Protein AF-A0A962VJ37-F1 (afdb_monomer)

Mean predicted aligned error: 10.61 Å

pLDDT: mean 82.3, std 17.33, range [45.94, 98.56]

Secondary structure (DSSP, 8-state):
---HHHHHHHHHHHT--TTTGGGGGGTEEEEEEEE-SS-EEESHHHHHHHHHHHHHHSSS-EEEEEEEEEETTEEEEEEEEEES-GGG-EEEEEEEEEEE-TTS-EEEEEEEE-TTTTTGGGSTTHHHHHHHHHHHH-PPPPP--PPP--------

Sequence (156 aa):
MNNQQLKRYIRFFENLDRDSLPLTDSIFAVDARFRDPFNDVCGRAAIKQVFAHMFQTCEAPRFEVVECVGEHPLYYLHWRFTLGAPDARNTIDGVSRVRFDANDLVSEHSDYWDPAQQVYERIPLLGPLLRAVRKRLRAPQPTATTPPQTQSTTQR

Nearest PDB structures (foldseek):
  6uad-assembly1_A  TM=8.450E-01  e=5.409E-07  Comamonas testosteroni
  6w3g-assembly1_A  TM=7.230E-01  e=2.956E-06  synthetic construct
  6w3g-assembly2_B  TM=7.424E-01  e=5.968E-06  synthetic construct
  6w3f-assembly2_B  TM=6.885E-01  e=2.339E-06  synthetic construct
  6w3d-assembly1_A  TM=5.140E-01  e=2.788E-06  synthetic construct

Structure (mmCIF, N/CA/C/O backbone):
data_AF-A0A962VJ37-F1
#
_entry.id   AF-A0A962VJ37-F1
#
loop_
_atom_site.group_PDB
_atom_site.id
_atom_site.type_symbol
_atom_site.label_atom_id
_atom_site.label_alt_id
_atom_site.label_comp_id
_atom_site.label_asym_id
_atom_site.label_entity_id
_atom_site.label_seq_id
_atom_site.pdbx_PDB_ins_code
_atom_site.Cartn_x
_atom_site.Cartn_y
_atom_site.Cartn_z
_atom_site.occupancy
_atom_site.B_iso_or_equiv
_atom_site.auth_seq_id
_atom_site.auth_comp_id
_atom_site.auth_asym_id
_atom_site.auth_atom_id
_atom_site.pdbx_PDB_model_num
ATOM 1 N N . MET A 1 1 ? 11.065 15.003 -15.359 1.00 45.94 1 MET A N 1
ATOM 2 C CA . MET A 1 1 ? 10.470 13.703 -15.739 1.00 45.94 1 MET A CA 1
ATOM 3 C C . MET A 1 1 ? 9.002 13.687 -15.349 1.00 45.94 1 MET A C 1
ATOM 5 O O . MET A 1 1 ? 8.679 14.072 -14.232 1.00 45.94 1 MET A O 1
ATOM 9 N N . ASN A 1 2 ? 8.114 13.309 -16.270 1.00 59.50 2 ASN A N 1
ATOM 10 C CA . ASN A 1 2 ? 6.682 13.189 -15.994 1.00 59.50 2 ASN A CA 1
ATOM 11 C C . ASN A 1 2 ? 6.421 11.900 -15.205 1.00 59.50 2 ASN A C 1
ATOM 13 O O . ASN A 1 2 ? 6.492 10.816 -15.766 1.00 59.50 2 ASN A O 1
ATOM 17 N N . ASN A 1 3 ? 6.077 12.018 -13.923 1.00 86.00 3 ASN A N 1
ATOM 18 C CA . ASN A 1 3 ? 5.705 10.885 -13.065 1.00 86.00 3 ASN A CA 1
ATOM 19 C C . ASN A 1 3 ? 4.242 10.448 -13.316 1.00 86.00 3 ASN A C 1
ATOM 21 O O . ASN A 1 3 ? 3.421 10.427 -12.397 1.00 86.00 3 ASN A O 1
ATOM 25 N N . GLN A 1 4 ? 3.862 10.199 -14.573 1.00 92.44 4 GLN A N 1
ATOM 26 C CA . GLN A 1 4 ? 2.469 9.926 -14.955 1.00 92.44 4 GLN A CA 1
ATOM 27 C C . GLN A 1 4 ? 1.950 8.604 -14.370 1.00 92.44 4 GLN A C 1
ATOM 29 O O . GLN A 1 4 ? 0.820 8.551 -13.884 1.00 92.44 4 GLN A O 1
ATOM 34 N N . GLN A 1 5 ? 2.783 7.567 -14.362 1.00 94.44 5 GLN A N 1
ATOM 35 C CA . GLN A 1 5 ? 2.517 6.264 -13.754 1.00 94.44 5 GLN A CA 1
ATOM 36 C C . GLN A 1 5 ? 2.269 6.366 -12.247 1.00 94.44 5 GLN A C 1
ATOM 38 O O . GLN A 1 5 ? 1.299 5.810 -11.739 1.00 94.44 5 GLN A O 1
ATOM 43 N N . LEU A 1 6 ? 3.068 7.179 -11.548 1.00 96.31 6 LEU A N 1
ATOM 44 C CA . LEU A 1 6 ? 2.885 7.447 -10.125 1.00 96.31 6 LEU A CA 1
ATOM 45 C C . LEU A 1 6 ? 1.570 8.191 -9.868 1.00 96.31 6 LEU A C 1
ATOM 47 O O . LEU A 1 6 ? 0.817 7.813 -8.979 1.00 96.31 6 LEU A O 1
ATOM 51 N N . LYS A 1 7 ? 1.250 9.220 -10.665 1.00 95.88 7 LYS A N 1
ATOM 52 C CA . LYS A 1 7 ? -0.028 9.945 -10.545 1.00 95.88 7 LYS A CA 1
ATOM 53 C C . LYS A 1 7 ? -1.229 9.026 -10.779 1.00 95.88 7 LYS A C 1
ATOM 55 O O . LYS A 1 7 ? -2.233 9.154 -10.085 1.00 95.88 7 LYS A O 1
ATOM 60 N N . ARG A 1 8 ? -1.129 8.102 -11.742 1.00 95.81 8 ARG A N 1
ATOM 61 C CA . ARG A 1 8 ? -2.152 7.079 -12.005 1.00 95.81 8 ARG A CA 1
ATOM 62 C C . ARG A 1 8 ? -2.316 6.144 -10.804 1.00 95.81 8 ARG A C 1
ATOM 64 O O . ARG A 1 8 ? -3.444 5.898 -10.397 1.00 95.81 8 ARG A O 1
ATOM 71 N N . TYR A 1 9 ? -1.209 5.684 -10.228 1.00 97.12 9 TYR A N 1
ATOM 72 C CA . TYR A 1 9 ? -1.194 4.858 -9.021 1.00 97.12 9 TYR A CA 1
ATOM 73 C C . TYR A 1 9 ? -1.823 5.574 -7.812 1.00 97.12 9 TYR A C 1
ATOM 75 O O . TYR A 1 9 ? -2.729 5.029 -7.189 1.00 97.12 9 TYR A O 1
ATOM 83 N N . ILE A 1 10 ? -1.412 6.815 -7.524 1.00 96.94 10 ILE A N 1
ATOM 84 C CA . ILE A 1 10 ? -1.961 7.616 -6.415 1.00 96.94 10 ILE A CA 1
ATOM 85 C C . ILE A 1 10 ? -3.467 7.805 -6.601 1.00 96.94 10 ILE A C 1
ATOM 87 O O . ILE A 1 10 ? -4.245 7.484 -5.708 1.00 96.94 10 ILE A O 1
ATOM 91 N N . ARG A 1 11 ? -3.891 8.236 -7.798 1.00 96.62 11 ARG A N 1
ATOM 92 C CA . ARG A 1 11 ? -5.312 8.417 -8.111 1.00 96.62 11 ARG A CA 1
ATOM 93 C C . ARG A 1 11 ? -6.098 7.117 -7.945 1.00 96.62 11 ARG A C 1
ATOM 95 O O . ARG A 1 11 ? -7.230 7.174 -7.480 1.00 96.62 11 ARG A O 1
ATOM 102 N N . PHE A 1 12 ? -5.534 5.976 -8.337 1.00 96.31 12 PHE A N 1
ATOM 103 C CA . PHE A 1 12 ? -6.183 4.685 -8.139 1.00 96.31 12 PHE A CA 1
ATOM 104 C C . PHE A 1 12 ? -6.441 4.417 -6.654 1.00 96.31 12 PHE A C 1
ATOM 106 O O . PHE A 1 12 ? -7.576 4.122 -6.312 1.00 96.31 12 PHE A O 1
ATOM 113 N N . PHE A 1 13 ? -5.449 4.589 -5.775 1.00 95.31 13 PHE A N 1
ATOM 114 C CA . PHE A 1 13 ? -5.636 4.360 -4.336 1.00 95.31 13 PHE A CA 1
ATOM 115 C C . PHE A 1 13 ? -6.600 5.361 -3.687 1.00 95.31 13 PHE A C 1
ATOM 117 O O . PHE A 1 13 ? -7.459 4.961 -2.906 1.00 95.31 13 PHE A O 1
ATOM 124 N N . GLU A 1 14 ? -6.520 6.646 -4.038 1.00 95.81 14 GLU A N 1
ATOM 125 C CA . GLU A 1 14 ? -7.409 7.680 -3.482 1.00 95.81 14 GLU A CA 1
ATOM 126 C C . GLU A 1 14 ? -8.875 7.533 -3.914 1.00 95.81 14 GLU A C 1
ATOM 128 O O . GLU A 1 14 ? -9.770 8.051 -3.244 1.00 95.81 14 GLU A O 1
ATOM 133 N N . ASN A 1 15 ? -9.123 6.833 -5.026 1.00 95.12 15 ASN A N 1
ATOM 134 C CA . ASN A 1 15 ? -10.458 6.542 -5.559 1.00 95.12 15 ASN A CA 1
ATOM 135 C C . ASN A 1 15 ? -10.751 5.032 -5.558 1.00 95.12 15 ASN A C 1
ATOM 137 O O . ASN A 1 15 ? -11.582 4.556 -6.333 1.00 95.12 15 ASN A O 1
ATOM 141 N N . LEU A 1 16 ? -10.032 4.265 -4.733 1.00 92.81 16 LEU A N 1
ATOM 142 C CA . LEU A 1 16 ? -10.230 2.828 -4.640 1.00 92.81 16 LEU A CA 1
ATOM 143 C C . LEU A 1 16 ? -11.558 2.560 -3.934 1.00 92.81 16 LEU A C 1
ATOM 145 O O . LEU A 1 16 ? -11.772 2.975 -2.796 1.00 92.81 16 LEU A O 1
ATOM 149 N N . ASP A 1 17 ? -12.428 1.828 -4.610 1.00 91.50 17 ASP A N 1
ATOM 150 C CA . ASP A 1 17 ? -13.722 1.375 -4.130 1.00 91.50 17 ASP A CA 1
ATOM 151 C C . ASP A 1 17 ? -14.000 -0.033 -4.689 1.00 91.50 17 ASP A C 1
ATOM 153 O O . ASP A 1 17 ? -13.158 -0.645 -5.357 1.00 91.50 17 ASP A O 1
ATOM 157 N N . ARG A 1 18 ? -15.175 -0.586 -4.378 1.00 89.69 18 ARG A N 1
ATOM 158 C CA . ARG A 1 18 ? -15.557 -1.930 -4.827 1.00 8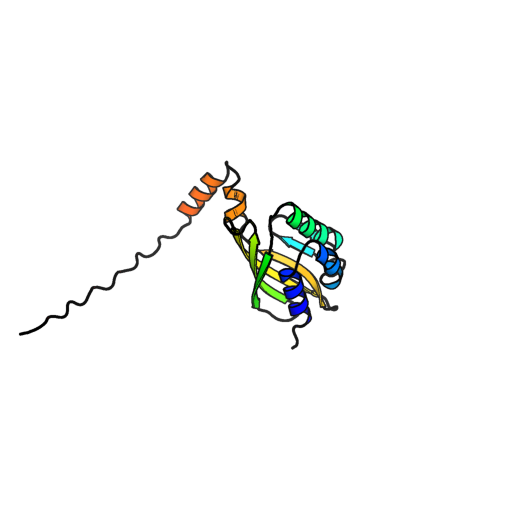9.69 18 ARG A CA 1
ATOM 159 C C . ARG A 1 18 ? -15.685 -2.024 -6.352 1.00 89.69 18 ARG A C 1
ATOM 161 O O . ARG A 1 18 ? -15.359 -3.070 -6.914 1.00 89.69 18 ARG A O 1
ATOM 168 N N . ASP A 1 19 ? -16.132 -0.958 -7.003 1.00 92.12 19 ASP A N 1
ATOM 169 C CA . ASP A 1 19 ? -16.419 -0.924 -8.437 1.00 92.12 19 ASP A CA 1
ATOM 170 C C . ASP A 1 19 ? -15.152 -0.654 -9.260 1.00 92.12 19 ASP A C 1
ATOM 172 O O . ASP A 1 19 ? -15.061 -1.059 -10.420 1.00 92.12 19 ASP A O 1
ATOM 176 N N . SER A 1 20 ? -14.134 -0.041 -8.649 1.00 91.19 20 SER A N 1
ATOM 177 C CA . SER A 1 20 ? -12.836 0.236 -9.262 1.00 91.19 20 SER A CA 1
ATOM 178 C C . SER A 1 20 ? -11.812 -0.898 -9.111 1.00 91.19 20 SER A C 1
ATOM 180 O O . SER A 1 20 ? -10.764 -0.850 -9.756 1.00 91.19 20 SER A O 1
ATOM 182 N N . LEU A 1 21 ? -12.122 -1.981 -8.382 1.00 91.00 21 LEU A N 1
ATOM 183 C CA . LEU A 1 21 ? -11.272 -3.186 -8.276 1.00 91.00 21 LEU A CA 1
ATOM 184 C C . LEU A 1 21 ? -10.804 -3.779 -9.624 1.00 91.00 21 LEU A C 1
ATOM 186 O O . LEU A 1 21 ? -9.664 -4.243 -9.709 1.00 91.00 21 LEU A O 1
ATOM 190 N N . PRO A 1 22 ? -11.602 -3.788 -10.710 1.00 94.00 22 PRO A N 1
ATOM 191 C CA . PRO A 1 22 ? -11.112 -4.239 -12.010 1.00 94.00 22 PRO A CA 1
ATOM 192 C C . PRO A 1 22 ? -9.931 -3.407 -12.534 1.00 94.00 22 PRO A C 1
ATOM 194 O O . PRO A 1 22 ? -9.075 -3.946 -13.236 1.00 94.00 22 PRO A O 1
ATOM 197 N N . LEU A 1 23 ? -9.822 -2.126 -12.149 1.00 94.31 23 LEU A N 1
ATOM 198 C CA . LEU A 1 23 ? -8.733 -1.243 -12.576 1.00 94.31 23 LEU A CA 1
ATOM 199 C C . LEU A 1 23 ? -7.366 -1.671 -12.033 1.00 94.31 23 LEU A C 1
ATOM 201 O O . LEU A 1 23 ? -6.360 -1.258 -12.609 1.00 94.31 23 LEU A O 1
ATOM 205 N N . THR A 1 24 ? -7.298 -2.538 -11.012 1.00 94.50 24 THR A N 1
ATOM 206 C CA . THR A 1 24 ? -6.038 -3.121 -10.513 1.00 94.50 24 THR A CA 1
ATOM 207 C C . THR A 1 24 ? -5.193 -3.720 -11.645 1.00 94.50 24 THR A C 1
ATOM 209 O O . THR A 1 24 ? -3.969 -3.606 -11.611 1.00 94.50 24 THR A O 1
ATOM 212 N N . ASP A 1 25 ? -5.816 -4.264 -12.699 1.00 95.00 25 ASP A N 1
ATOM 213 C CA . ASP A 1 25 ? -5.102 -4.848 -13.847 1.00 95.00 25 ASP A CA 1
ATOM 214 C C . ASP A 1 25 ? -4.335 -3.819 -14.691 1.00 95.00 25 ASP A C 1
ATOM 216 O O . ASP A 1 25 ? -3.404 -4.181 -15.408 1.00 95.00 25 ASP A O 1
ATOM 220 N N . SER A 1 26 ? -4.711 -2.541 -14.598 1.00 95.62 26 SER A N 1
ATOM 221 C CA . SER A 1 26 ? -4.037 -1.420 -15.269 1.00 95.62 26 SER A CA 1
ATOM 222 C C . SER A 1 26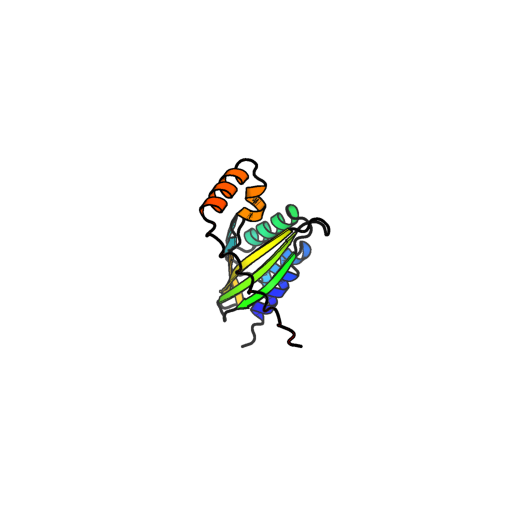 ? -2.964 -0.747 -14.405 1.00 95.62 26 SER A C 1
ATOM 224 O O . SER A 1 26 ? -2.255 0.145 -14.875 1.00 95.62 26 SER A O 1
ATOM 226 N N . ILE A 1 27 ? -2.866 -1.149 -13.135 1.00 97.88 27 ILE A N 1
ATOM 227 C CA . ILE A 1 27 ? -1.982 -0.537 -12.138 1.00 97.88 27 ILE A CA 1
ATOM 228 C C . ILE A 1 27 ? -0.847 -1.482 -11.765 1.00 97.88 27 ILE A C 1
ATOM 230 O O . ILE A 1 27 ? 0.293 -1.040 -11.681 1.00 97.88 27 ILE A O 1
ATOM 234 N N . PHE A 1 28 ? -1.138 -2.768 -11.574 1.00 98.19 28 PHE A N 1
ATOM 235 C CA . PHE A 1 28 ? -0.177 -3.773 -11.125 1.00 98.19 28 PHE A CA 1
ATOM 236 C C . PHE A 1 28 ? 0.305 -4.655 -12.276 1.00 98.19 28 PHE A C 1
ATOM 238 O O . PHE A 1 28 ? -0.455 -4.956 -13.196 1.00 98.19 28 PHE A O 1
ATOM 245 N N . ALA A 1 29 ? 1.549 -5.123 -12.224 1.00 98.31 29 ALA A N 1
ATOM 246 C CA . ALA A 1 29 ? 2.063 -6.169 -13.105 1.00 98.31 29 ALA A CA 1
ATOM 247 C C . ALA A 1 29 ? 1.308 -7.493 -12.873 1.00 98.31 29 ALA A C 1
ATOM 249 O O . ALA A 1 29 ? 0.640 -7.669 -11.851 1.00 98.31 29 ALA A O 1
ATOM 250 N N . VAL A 1 30 ? 1.351 -8.419 -13.836 1.00 97.81 30 VAL A N 1
ATOM 251 C CA . VAL A 1 30 ? 0.602 -9.695 -13.757 1.00 97.81 30 VAL A CA 1
ATOM 252 C C . VAL A 1 30 ? 1.024 -10.520 -12.540 1.00 97.81 30 VAL A C 1
ATOM 254 O O . VAL A 1 30 ? 0.173 -11.109 -11.874 1.00 97.81 30 VAL A O 1
ATOM 257 N N . ASP A 1 31 ? 2.315 -10.500 -12.235 1.00 96.75 31 ASP A N 1
ATOM 258 C CA . ASP A 1 31 ? 3.013 -11.212 -11.166 1.00 96.75 31 ASP A CA 1
ATOM 259 C C . ASP A 1 31 ? 3.395 -10.300 -9.988 1.00 96.75 31 ASP A C 1
ATOM 261 O O . ASP A 1 31 ? 4.225 -10.672 -9.159 1.00 96.75 31 ASP A O 1
ATOM 265 N N . ALA A 1 32 ? 2.778 -9.117 -9.888 1.00 98.19 32 ALA A N 1
ATOM 266 C CA . ALA A 1 32 ? 3.099 -8.148 -8.850 1.00 98.19 32 ALA A CA 1
ATOM 267 C C . ALA A 1 32 ? 2.976 -8.740 -7.442 1.00 98.19 32 ALA A C 1
ATOM 269 O O . ALA A 1 32 ? 2.028 -9.472 -7.143 1.00 98.19 32 ALA A O 1
ATOM 270 N N . ARG A 1 33 ? 3.903 -8.372 -6.558 1.00 98.50 33 ARG A N 1
ATOM 271 C CA . ARG A 1 33 ? 3.858 -8.739 -5.142 1.00 98.50 33 ARG A CA 1
ATOM 272 C C . ARG A 1 33 ? 3.276 -7.601 -4.317 1.00 98.50 33 ARG A C 1
ATOM 274 O O . ARG A 1 33 ? 3.762 -6.474 -4.392 1.00 98.50 33 ARG A O 1
ATOM 281 N N . PHE A 1 34 ? 2.282 -7.916 -3.499 1.00 97.75 34 PHE A N 1
ATOM 282 C CA . PHE A 1 34 ? 1.711 -7.005 -2.517 1.00 97.75 34 PHE A CA 1
ATOM 283 C C . PHE A 1 34 ? 1.969 -7.541 -1.116 1.00 97.75 34 PHE A C 1
ATOM 285 O O . PHE A 1 34 ? 1.707 -8.712 -0.832 1.00 97.75 34 PHE A O 1
ATOM 292 N N . ARG A 1 35 ? 2.461 -6.674 -0.239 1.00 94.62 35 ARG A N 1
ATOM 293 C CA . ARG A 1 35 ? 2.724 -6.992 1.155 1.00 94.62 35 ARG A CA 1
ATOM 294 C C . ARG A 1 35 ? 2.187 -5.897 2.060 1.00 94.62 35 ARG A C 1
ATOM 296 O O . ARG A 1 35 ? 2.458 -4.727 1.828 1.00 94.62 35 ARG A O 1
ATOM 303 N N . ASP A 1 36 ? 1.526 -6.296 3.131 1.00 91.38 36 ASP A N 1
ATOM 304 C CA . ASP A 1 36 ? 1.184 -5.455 4.275 1.00 91.38 36 ASP A CA 1
ATOM 305 C C . ASP A 1 36 ? 1.513 -6.237 5.578 1.00 91.38 36 ASP A C 1
ATOM 307 O O . ASP A 1 36 ? 2.078 -7.336 5.508 1.00 91.38 36 ASP A O 1
ATOM 311 N N . PRO A 1 37 ? 1.240 -5.711 6.786 1.00 86.62 37 PRO A N 1
ATOM 312 C CA . PRO A 1 37 ? 1.498 -6.431 8.037 1.00 86.62 37 PRO A CA 1
ATOM 313 C C . PRO A 1 37 ? 0.755 -7.770 8.213 1.00 86.62 37 PRO A C 1
ATOM 315 O O . PRO A 1 37 ? 1.159 -8.570 9.058 1.00 86.62 37 PRO A O 1
ATOM 318 N N . PHE A 1 38 ? -0.313 -8.025 7.457 1.00 82.25 38 PHE A N 1
ATOM 319 C CA . PHE A 1 38 ? -1.145 -9.231 7.529 1.00 82.25 38 PHE A CA 1
ATOM 320 C C . PHE A 1 38 ? -1.012 -10.144 6.305 1.00 82.25 38 PHE A C 1
ATOM 322 O O . PHE A 1 38 ? -1.214 -11.351 6.426 1.00 82.25 38 PHE A O 1
ATOM 329 N N . ASN A 1 39 ? -0.689 -9.585 5.140 1.00 83.31 39 ASN A N 1
ATOM 330 C CA . ASN A 1 39 ? -0.736 -10.251 3.846 1.00 83.31 39 ASN A CA 1
ATOM 331 C C . ASN A 1 39 ? 0.621 -10.184 3.136 1.00 83.31 39 ASN A C 1
ATOM 333 O O . ASN A 1 39 ? 1.311 -9.168 3.164 1.00 83.31 39 ASN A O 1
ATOM 337 N N . ASP A 1 40 ? 0.973 -11.255 2.430 1.00 93.94 40 ASP A N 1
ATOM 338 C CA . ASP A 1 40 ? 2.095 -11.304 1.489 1.00 93.94 40 ASP A CA 1
ATOM 339 C C . ASP A 1 40 ? 1.667 -12.190 0.317 1.00 93.94 40 ASP A C 1
ATOM 341 O O . ASP A 1 40 ? 1.586 -13.414 0.445 1.00 93.94 40 ASP A O 1
ATOM 345 N N . VAL A 1 41 ? 1.268 -11.562 -0.788 1.00 95.44 41 VAL A N 1
ATOM 346 C CA . VAL A 1 41 ? 0.608 -12.231 -1.914 1.00 95.44 41 VAL A CA 1
ATOM 347 C C . VAL A 1 41 ? 1.244 -11.847 -3.243 1.00 95.44 41 VAL A C 1
ATOM 349 O O . VAL A 1 41 ? 1.740 -10.734 -3.416 1.00 95.44 41 VAL A O 1
ATOM 352 N N . CYS A 1 42 ? 1.180 -12.763 -4.209 1.00 97.81 42 CYS A N 1
ATOM 353 C CA . CYS A 1 42 ? 1.667 -12.543 -5.566 1.00 97.81 42 CYS A CA 1
ATOM 354 C C . CYS A 1 42 ? 0.536 -12.699 -6.586 1.00 97.81 42 CYS A C 1
ATOM 356 O O . CYS A 1 42 ? -0.258 -13.640 -6.522 1.00 97.81 42 CYS A O 1
ATOM 358 N N . GLY A 1 43 ? 0.515 -11.796 -7.561 1.00 96.44 43 GLY A N 1
ATOM 359 C CA . GLY A 1 43 ? -0.394 -11.797 -8.696 1.00 96.44 43 GLY A CA 1
ATOM 360 C C . GLY A 1 43 ? -1.667 -10.977 -8.482 1.00 96.44 43 GLY A C 1
ATOM 361 O O . GLY A 1 43 ? -2.243 -10.920 -7.393 1.00 96.44 43 GLY A O 1
ATOM 362 N N . ARG A 1 44 ? -2.157 -10.369 -9.569 1.00 96.44 44 ARG A N 1
ATOM 363 C CA . ARG A 1 44 ? -3.311 -9.443 -9.559 1.00 96.44 44 ARG A CA 1
ATOM 364 C C . ARG A 1 44 ? -4.566 -10.025 -8.915 1.00 96.44 44 ARG A C 1
ATOM 366 O O . ARG A 1 44 ? -5.284 -9.310 -8.225 1.00 96.44 44 ARG A O 1
ATOM 373 N N . ALA A 1 45 ? -4.839 -11.311 -9.135 1.00 95.56 45 ALA A N 1
ATOM 374 C CA . ALA A 1 45 ? -6.011 -11.974 -8.569 1.00 95.56 45 ALA A CA 1
ATOM 375 C C . ALA A 1 45 ? -5.971 -11.992 -7.033 1.00 95.56 45 ALA A C 1
ATOM 377 O O . ALA A 1 45 ? -6.968 -11.660 -6.396 1.00 95.56 45 ALA A O 1
ATOM 378 N N . ALA A 1 46 ? -4.814 -12.308 -6.445 1.00 93.12 46 ALA A N 1
ATOM 379 C CA . ALA A 1 46 ? -4.641 -12.313 -4.998 1.00 93.12 46 ALA A CA 1
ATOM 380 C C . ALA A 1 46 ? -4.679 -10.887 -4.423 1.00 93.12 46 ALA A C 1
ATOM 382 O O . ALA A 1 46 ? -5.333 -10.648 -3.412 1.00 93.12 46 ALA A O 1
ATOM 383 N N . ILE A 1 47 ? -4.079 -9.912 -5.115 1.00 95.06 47 ILE A N 1
ATOM 384 C CA . ILE A 1 47 ? -4.148 -8.488 -4.737 1.00 95.06 47 ILE A CA 1
ATOM 385 C C . ILE A 1 47 ? -5.604 -7.997 -4.699 1.00 95.06 47 ILE A C 1
ATOM 387 O O . ILE A 1 47 ? -6.044 -7.405 -3.715 1.00 95.06 47 ILE A O 1
ATOM 391 N N . LYS A 1 48 ? -6.392 -8.297 -5.739 1.00 95.12 48 LYS A N 1
ATOM 392 C CA . LYS A 1 48 ? -7.823 -7.957 -5.781 1.00 95.12 48 LYS A CA 1
ATOM 393 C C . LYS A 1 48 ? -8.601 -8.593 -4.630 1.00 95.12 48 LYS A C 1
ATOM 395 O O . LYS A 1 48 ? -9.503 -7.953 -4.099 1.00 95.12 48 LYS A O 1
ATOM 400 N N . GLN A 1 49 ? -8.267 -9.824 -4.237 1.00 91.50 49 GLN A N 1
ATOM 401 C CA . GLN A 1 49 ? -8.899 -10.486 -3.090 1.00 91.50 49 GLN A CA 1
ATOM 402 C C . GLN A 1 49 ? -8.592 -9.766 -1.773 1.00 91.50 49 GLN A C 1
ATOM 404 O O . GLN A 1 49 ? -9.509 -9.590 -0.973 1.00 91.50 49 GLN A O 1
ATOM 409 N N . VAL A 1 50 ? -7.357 -9.289 -1.574 1.00 87.88 50 VAL A N 1
ATOM 410 C CA . VAL A 1 50 ? -6.989 -8.476 -0.401 1.00 87.88 50 VAL A CA 1
ATOM 411 C C . VAL A 1 50 ? -7.849 -7.209 -0.334 1.00 87.88 50 VAL A C 1
ATOM 413 O O . VAL A 1 50 ? -8.495 -6.958 0.684 1.00 87.88 50 VAL A O 1
ATOM 416 N N . PHE A 1 51 ? -7.950 -6.448 -1.429 1.00 90.19 51 PHE A N 1
ATOM 417 C CA . PHE A 1 51 ? -8.774 -5.231 -1.457 1.00 90.19 51 PHE A CA 1
ATOM 418 C C . PHE A 1 51 ? -10.273 -5.527 -1.316 1.00 90.19 51 PHE A C 1
ATOM 420 O O . PHE A 1 51 ? -10.974 -4.835 -0.580 1.00 90.19 51 PHE A O 1
ATOM 427 N N . ALA A 1 52 ? -10.780 -6.582 -1.958 1.00 87.75 52 ALA A N 1
ATOM 428 C CA . ALA A 1 52 ? -12.172 -6.999 -1.810 1.00 87.75 52 ALA A CA 1
ATOM 429 C C . ALA A 1 52 ? -12.506 -7.366 -0.356 1.00 87.75 52 ALA A C 1
ATOM 431 O O . ALA A 1 52 ? -13.566 -6.985 0.140 1.00 87.75 52 ALA A O 1
ATOM 432 N N . HIS A 1 53 ? -11.598 -8.061 0.335 1.00 84.25 53 HIS A N 1
ATOM 433 C CA . HIS A 1 53 ? -11.755 -8.387 1.748 1.00 84.25 53 HIS A CA 1
ATOM 434 C C . HIS A 1 53 ? -11.714 -7.131 2.631 1.00 84.25 53 HIS A C 1
ATOM 436 O O . HIS A 1 53 ? -12.568 -6.973 3.501 1.00 84.25 53 HIS A O 1
ATOM 442 N N . MET A 1 54 ? -10.807 -6.183 2.362 1.00 85.00 54 MET A N 1
ATOM 443 C CA . MET A 1 54 ? -10.786 -4.878 3.038 1.00 85.00 54 MET A CA 1
ATOM 444 C C . MET A 1 54 ? -12.150 -4.170 2.945 1.00 85.00 54 MET A C 1
ATOM 446 O O . MET A 1 54 ? -12.658 -3.705 3.961 1.00 85.00 54 MET A O 1
ATOM 450 N N . PHE A 1 55 ? -12.795 -4.151 1.772 1.00 82.44 55 PHE A N 1
ATOM 451 C CA . PHE A 1 55 ? -14.130 -3.551 1.592 1.00 82.44 55 PHE A CA 1
ATOM 452 C C . PHE A 1 55 ? -15.288 -4.324 2.240 1.00 82.44 55 PHE A C 1
ATOM 454 O O . PHE A 1 55 ? -16.402 -3.806 2.309 1.00 82.44 55 PHE A O 1
ATOM 461 N N . GLN A 1 56 ? -15.079 -5.574 2.650 1.00 79.25 56 GLN A N 1
ATOM 462 C CA . GLN A 1 56 ? -16.061 -6.337 3.428 1.00 79.25 56 GLN A CA 1
ATOM 463 C C . GLN A 1 56 ? -15.895 -6.089 4.930 1.00 79.25 56 GLN A C 1
ATOM 465 O O . GLN A 1 56 ? -16.879 -6.107 5.664 1.00 79.25 56 GLN A O 1
ATOM 470 N N . THR A 1 57 ? -14.658 -5.859 5.371 1.00 79.56 57 THR A N 1
ATOM 471 C CA . THR A 1 57 ? -14.291 -5.778 6.789 1.00 79.56 57 THR A CA 1
ATOM 472 C C . THR A 1 57 ? -14.283 -4.342 7.320 1.00 79.56 57 THR A C 1
ATOM 474 O O . THR A 1 57 ? -14.610 -4.112 8.483 1.00 79.56 57 THR A O 1
ATOM 477 N N . CYS A 1 58 ? -13.910 -3.366 6.491 1.00 81.19 58 CYS A N 1
ATOM 478 C CA . CYS A 1 58 ? -13.815 -1.961 6.874 1.00 81.19 58 CYS A CA 1
ATOM 479 C C . CYS A 1 58 ? -15.039 -1.177 6.391 1.00 81.19 58 CYS A C 1
ATOM 481 O O . CYS A 1 58 ? -15.397 -1.215 5.215 1.00 81.19 58 CYS A O 1
ATOM 483 N N . GLU A 1 59 ? -15.646 -0.408 7.291 1.00 82.25 59 GLU A N 1
ATOM 484 C CA . GLU A 1 59 ? -16.705 0.541 6.952 1.00 82.25 59 GLU A CA 1
ATOM 485 C C . GLU A 1 59 ? -16.094 1.823 6.366 1.00 82.25 59 GLU A C 1
ATOM 487 O O . GLU A 1 59 ? -15.163 2.379 6.945 1.00 82.25 59 GLU A O 1
ATOM 492 N N . ALA A 1 60 ? -16.608 2.289 5.223 1.00 85.44 60 ALA A N 1
ATOM 493 C CA . ALA A 1 60 ? -16.188 3.525 4.545 1.00 85.44 60 ALA A CA 1
ATOM 494 C C . ALA A 1 60 ? -14.651 3.755 4.454 1.00 85.44 60 ALA A C 1
ATOM 496 O O . ALA A 1 60 ? -14.178 4.834 4.829 1.00 85.44 60 ALA A O 1
ATOM 497 N N . PRO A 1 61 ? -13.859 2.770 3.977 1.00 88.12 61 PRO A N 1
ATOM 498 C CA . PRO A 1 61 ? -12.409 2.899 3.888 1.00 88.12 61 PRO A CA 1
ATOM 499 C C . PRO A 1 61 ? -12.010 3.947 2.842 1.00 88.12 61 PRO A C 1
ATOM 501 O O . PRO A 1 61 ? -12.546 3.962 1.734 1.00 88.12 61 PRO A O 1
ATOM 504 N N . ARG A 1 62 ? -11.048 4.810 3.173 1.00 91.00 62 ARG A N 1
ATOM 505 C CA . ARG A 1 62 ? -10.510 5.819 2.252 1.00 91.00 62 ARG A CA 1
ATOM 506 C C . ARG A 1 62 ? -9.016 6.011 2.451 1.00 91.00 62 ARG A C 1
ATOM 508 O O . ARG A 1 62 ? -8.582 6.257 3.577 1.00 91.00 62 ARG A O 1
ATOM 515 N N . PHE A 1 63 ? -8.272 5.976 1.350 1.00 92.62 63 PHE A N 1
ATOM 516 C CA . PHE A 1 63 ? -6.858 6.334 1.305 1.00 92.62 63 PHE A CA 1
ATOM 517 C C . PHE A 1 63 ? -6.676 7.795 0.880 1.00 92.62 63 PHE A C 1
ATOM 519 O O . PHE A 1 63 ? -7.382 8.296 0.007 1.00 92.62 63 PHE A O 1
ATOM 526 N N . GLU A 1 64 ? -5.713 8.466 1.497 1.00 95.56 64 GLU A N 1
ATOM 527 C CA . GLU A 1 64 ? -5.230 9.801 1.142 1.00 95.56 64 GLU A CA 1
ATOM 528 C C . GLU A 1 64 ? -3.703 9.737 1.085 1.00 95.56 64 GLU A C 1
ATOM 530 O O . GLU A 1 64 ? -3.074 9.352 2.074 1.00 95.56 64 GLU A O 1
ATOM 535 N N . VAL A 1 65 ? -3.094 10.102 -0.045 1.00 96.50 65 VAL A N 1
ATOM 536 C CA . VAL A 1 65 ? -1.631 10.190 -0.133 1.00 96.50 65 VAL A CA 1
ATOM 537 C C . VAL A 1 65 ? -1.211 11.594 0.288 1.00 96.50 65 VAL A C 1
ATOM 539 O O . VAL A 1 65 ? -1.569 12.582 -0.344 1.00 96.50 65 VAL A O 1
ATOM 542 N N . VAL A 1 66 ? -0.445 11.679 1.372 1.00 96.88 66 VAL A N 1
ATOM 543 C CA . VAL A 1 66 ? -0.033 12.947 1.989 1.00 96.88 66 VAL A CA 1
ATOM 544 C C . VAL A 1 66 ? 1.246 13.470 1.350 1.00 96.88 66 VAL A C 1
ATOM 546 O O . VAL A 1 66 ? 1.367 14.657 1.053 1.00 96.88 66 VAL A O 1
ATOM 549 N N . GLU A 1 67 ? 2.206 12.577 1.135 1.00 95.62 67 GLU A N 1
ATOM 550 C CA . GLU A 1 67 ? 3.516 12.912 0.594 1.00 95.62 67 GLU A CA 1
ATOM 551 C C . GLU A 1 67 ? 4.028 11.761 -0.269 1.00 95.62 67 GLU A C 1
ATOM 553 O O . GLU A 1 67 ? 3.755 10.587 -0.013 1.00 95.62 67 GLU A O 1
ATOM 558 N N . CYS A 1 68 ? 4.802 12.098 -1.296 1.00 96.19 68 CYS A N 1
ATOM 559 C CA . CYS A 1 68 ? 5.528 11.126 -2.093 1.00 96.19 68 CYS A CA 1
ATOM 560 C C . CYS A 1 68 ? 6.959 11.606 -2.322 1.00 96.19 68 CYS A C 1
ATOM 562 O O . CYS A 1 68 ? 7.181 12.737 -2.755 1.00 96.19 68 CYS A O 1
ATOM 564 N N . VAL A 1 69 ? 7.916 10.705 -2.119 1.00 96.62 69 VAL A N 1
ATOM 565 C CA . VAL A 1 69 ? 9.343 10.932 -2.359 1.00 96.62 69 VAL A CA 1
ATOM 566 C C . VAL A 1 69 ? 9.934 9.795 -3.192 1.00 96.62 69 VAL A C 1
ATOM 568 O O . VAL A 1 69 ? 9.450 8.664 -3.159 1.00 96.62 69 VAL A O 1
ATOM 571 N N . GLY A 1 70 ? 10.989 10.088 -3.947 1.00 95.19 70 GLY A N 1
ATOM 572 C CA . GLY A 1 70 ? 11.692 9.112 -4.783 1.00 95.19 70 GLY A CA 1
ATOM 573 C C . GLY A 1 70 ? 11.626 9.417 -6.276 1.00 95.19 70 GLY A C 1
ATOM 574 O O . GLY A 1 70 ? 11.111 10.450 -6.711 1.00 95.19 70 GLY A O 1
ATOM 575 N N . GLU A 1 71 ? 12.176 8.499 -7.060 1.00 94.75 71 GLU A N 1
ATOM 576 C CA . GLU A 1 71 ? 12.330 8.613 -8.506 1.00 94.75 71 GLU A CA 1
ATOM 577 C C . GLU A 1 71 ? 12.104 7.260 -9.177 1.00 94.75 71 GLU A C 1
ATOM 579 O O . GLU A 1 71 ? 12.285 6.212 -8.563 1.00 94.75 71 GLU A O 1
ATOM 584 N N . HIS A 1 72 ? 11.701 7.263 -10.447 1.00 94.38 72 HIS A N 1
ATOM 585 C CA . HIS A 1 72 ? 11.429 6.017 -11.155 1.00 94.38 72 HIS A CA 1
ATOM 586 C C . HIS A 1 72 ? 12.681 5.112 -11.156 1.00 94.38 72 HIS A C 1
ATOM 588 O O . HIS A 1 72 ? 13.767 5.596 -11.479 1.00 94.38 72 HIS A O 1
ATOM 594 N N . PRO A 1 73 ? 12.552 3.810 -10.836 1.00 96.25 73 PRO A N 1
ATOM 595 C CA . PRO A 1 73 ? 11.302 3.058 -10.668 1.00 96.25 73 PRO A CA 1
ATOM 596 C C . PRO A 1 73 ? 10.775 2.948 -9.227 1.00 96.25 73 PRO A C 1
ATOM 598 O O . PRO A 1 73 ? 9.828 2.199 -9.007 1.00 96.25 73 PRO A O 1
ATOM 601 N N . LEU A 1 74 ? 11.365 3.618 -8.234 1.00 97.81 74 LEU A N 1
ATOM 602 C CA . LEU A 1 74 ? 11.094 3.392 -6.811 1.00 97.81 74 LEU A CA 1
ATOM 603 C C . LEU A 1 74 ? 10.596 4.650 -6.083 1.00 97.81 74 LEU A C 1
ATOM 605 O O . LEU A 1 74 ? 11.292 5.659 -5.991 1.00 97.81 74 LEU A O 1
ATOM 609 N N . TYR A 1 75 ? 9.430 4.536 -5.454 1.00 97.94 75 TYR A N 1
ATOM 610 C CA . TYR A 1 75 ? 8.819 5.610 -4.677 1.00 97.94 75 TYR A CA 1
ATOM 611 C C . TYR A 1 75 ? 8.469 5.157 -3.262 1.00 97.94 75 TYR A C 1
ATOM 613 O O . TYR A 1 75 ? 8.168 3.985 -3.019 1.00 97.94 75 TYR A O 1
ATOM 621 N N . TYR A 1 76 ? 8.480 6.116 -2.342 1.00 97.88 76 TYR A N 1
ATOM 622 C CA . TYR A 1 76 ? 7.935 5.981 -1.000 1.00 97.88 76 TYR A CA 1
ATOM 623 C C . TYR A 1 76 ? 6.798 6.979 -0.833 1.00 97.88 76 TYR A C 1
ATOM 625 O O . TYR A 1 76 ? 6.956 8.157 -1.154 1.00 97.88 76 TYR A O 1
ATOM 633 N N . LEU A 1 77 ? 5.654 6.504 -0.350 1.00 97.88 77 LEU A N 1
ATOM 634 C CA . LEU A 1 77 ? 4.453 7.315 -0.199 1.00 97.88 77 LEU A CA 1
ATOM 635 C C . LEU A 1 77 ? 3.992 7.269 1.248 1.00 97.88 77 LEU A C 1
ATOM 637 O O . LEU A 1 77 ? 3.696 6.185 1.740 1.00 97.88 77 LEU A O 1
ATOM 641 N N . HIS A 1 78 ? 3.904 8.425 1.904 1.00 97.50 78 HIS A N 1
ATOM 642 C CA . HIS A 1 78 ? 3.185 8.557 3.170 1.00 97.50 78 HIS A CA 1
ATOM 643 C C . HIS A 1 78 ? 1.701 8.709 2.863 1.00 97.50 78 HIS A C 1
ATOM 645 O O . HIS A 1 78 ? 1.300 9.548 2.053 1.00 97.50 78 HIS A O 1
ATOM 651 N N . TRP A 1 79 ? 0.884 7.891 3.511 1.00 96.69 79 TRP A N 1
ATOM 652 C CA . TRP A 1 79 ? -0.557 7.891 3.341 1.00 96.69 79 TRP A CA 1
ATOM 653 C C . 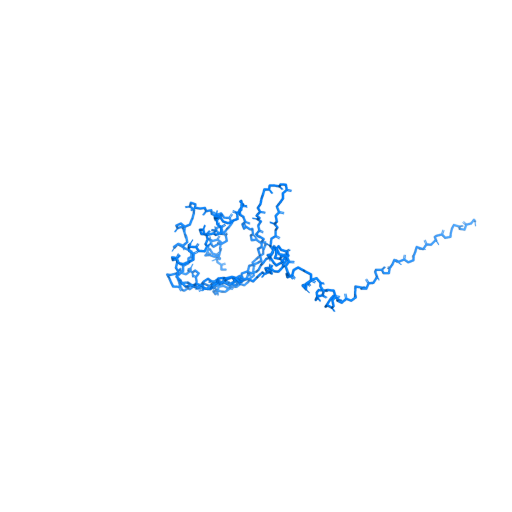TRP A 1 79 ? -1.282 7.858 4.681 1.00 96.69 79 TRP A C 1
ATOM 655 O O . TRP A 1 79 ? -0.749 7.415 5.702 1.00 96.69 79 TRP A O 1
ATOM 665 N N . ARG A 1 80 ? -2.541 8.296 4.641 1.00 94.31 80 ARG A N 1
ATOM 666 C CA . ARG A 1 80 ? -3.531 8.097 5.695 1.00 94.31 80 ARG A CA 1
ATOM 667 C C . ARG A 1 80 ? -4.638 7.192 5.192 1.00 94.31 80 ARG A C 1
ATOM 669 O O . ARG A 1 80 ? -5.192 7.408 4.117 1.00 94.31 80 ARG A O 1
ATOM 676 N N . PHE A 1 81 ? -4.988 6.204 5.999 1.00 91.06 81 PHE A N 1
ATOM 677 C CA . PHE A 1 81 ? -6.127 5.333 5.778 1.00 91.06 81 PHE A CA 1
ATOM 678 C C . PHE A 1 81 ? -7.183 5.620 6.835 1.00 91.06 81 PHE A C 1
ATOM 680 O O . PHE A 1 81 ? -6.936 5.461 8.029 1.00 91.06 81 PHE A O 1
ATOM 687 N N . THR A 1 82 ? -8.357 6.070 6.406 1.00 88.81 82 THR A N 1
ATOM 688 C CA . THR A 1 82 ? -9.479 6.351 7.306 1.00 88.81 82 THR A CA 1
ATOM 689 C C . THR A 1 82 ? -10.574 5.311 7.143 1.00 88.81 82 THR A C 1
ATOM 691 O O . THR A 1 82 ? -10.873 4.917 6.020 1.00 88.81 82 THR A O 1
ATOM 694 N N . LEU A 1 83 ? -11.173 4.882 8.253 1.00 86.31 83 LEU A N 1
ATOM 695 C CA . LEU A 1 83 ? -12.276 3.918 8.280 1.00 86.31 83 LEU A CA 1
ATOM 696 C C . LEU A 1 83 ? -13.270 4.233 9.409 1.00 86.31 83 LEU A C 1
ATOM 698 O O . LEU A 1 83 ? -12.896 4.790 10.444 1.00 86.31 83 LEU A O 1
ATOM 702 N N . GLY A 1 84 ? -14.522 3.827 9.230 1.00 80.69 84 GLY A N 1
ATOM 703 C CA . GLY A 1 84 ? -15.625 4.017 10.171 1.00 80.69 84 GLY A CA 1
ATOM 704 C C . GLY A 1 84 ? -16.535 5.200 9.837 1.00 80.69 84 GLY A C 1
ATOM 705 O O . GLY A 1 84 ? -16.216 6.061 9.011 1.00 80.69 84 GLY A O 1
ATOM 706 N N . ALA A 1 85 ? -17.685 5.233 10.511 1.00 76.31 85 ALA A N 1
ATOM 707 C CA . ALA A 1 85 ? -18.663 6.311 10.416 1.00 76.31 85 ALA A CA 1
ATOM 708 C C . ALA A 1 85 ? -18.060 7.690 10.779 1.00 76.31 85 ALA A C 1
ATOM 710 O O . ALA A 1 85 ? -17.082 7.755 11.531 1.00 76.31 85 ALA A O 1
ATOM 711 N N . PRO A 1 86 ? -18.642 8.808 10.295 1.00 73.38 86 PRO A N 1
ATOM 712 C CA . PRO A 1 86 ? -18.144 10.162 10.562 1.00 73.38 86 PRO A CA 1
ATOM 713 C C . PRO A 1 86 ? -17.863 10.453 12.044 1.00 73.38 86 PRO A C 1
ATOM 715 O O . PRO A 1 86 ? -16.840 11.061 12.352 1.00 73.38 86 PRO A O 1
ATOM 718 N N . ASP A 1 87 ? -18.707 9.938 12.939 1.00 71.81 87 ASP A N 1
ATOM 719 C CA . ASP A 1 87 ? -18.641 10.191 14.384 1.00 71.81 87 ASP A CA 1
ATOM 720 C C . ASP A 1 87 ? -17.657 9.268 15.135 1.00 71.81 87 ASP A C 1
ATOM 722 O O . ASP A 1 87 ? -17.408 9.457 16.324 1.00 71.81 87 ASP A O 1
ATOM 726 N N . ALA A 1 88 ? -17.086 8.263 14.458 1.00 70.75 88 ALA A N 1
ATOM 727 C CA . ALA A 1 88 ? -16.183 7.262 15.040 1.00 70.75 88 ALA A CA 1
ATOM 728 C C . ALA A 1 88 ? -15.031 6.880 14.087 1.00 70.75 88 ALA A C 1
ATOM 730 O O . ALA A 1 88 ? -14.585 5.727 14.045 1.00 70.75 88 ALA A O 1
ATOM 731 N N . ARG A 1 89 ? -14.558 7.852 13.297 1.00 78.06 89 ARG A N 1
ATOM 732 C CA . ARG A 1 89 ? -13.511 7.652 12.291 1.00 78.06 89 ARG A CA 1
ATOM 733 C C . ARG A 1 89 ? -12.180 7.302 12.954 1.00 78.06 89 ARG A C 1
ATOM 735 O O . ARG A 1 89 ? -11.660 8.061 13.768 1.00 78.06 89 ARG A O 1
ATOM 742 N N . ASN A 1 90 ? -11.605 6.174 12.555 1.00 82.81 90 ASN A N 1
ATOM 743 C CA . ASN A 1 90 ? -10.237 5.802 12.895 1.00 82.81 90 ASN A CA 1
ATOM 744 C C . ASN A 1 90 ? -9.324 6.154 11.721 1.00 82.81 90 ASN A C 1
ATOM 746 O O . ASN A 1 90 ? -9.701 5.946 10.567 1.00 82.81 90 ASN A O 1
ATOM 750 N N . THR A 1 91 ? -8.130 6.654 12.028 1.00 87.19 91 THR A N 1
ATOM 751 C CA . THR A 1 91 ? -7.102 6.993 11.038 1.00 87.19 91 THR A CA 1
ATOM 752 C C . THR A 1 91 ? -5.842 6.196 11.328 1.00 87.19 91 THR A C 1
ATOM 754 O O . THR A 1 91 ? -5.398 6.133 12.475 1.00 87.19 91 THR A O 1
ATOM 757 N N . ILE A 1 92 ? -5.279 5.597 10.285 1.00 88.06 92 ILE A N 1
ATOM 758 C CA . ILE A 1 92 ? -4.008 4.881 10.289 1.00 88.06 92 ILE A CA 1
ATOM 759 C C . ILE A 1 92 ? -3.033 5.654 9.409 1.00 88.06 92 ILE A C 1
ATOM 761 O O . ILE A 1 92 ? -3.360 5.962 8.266 1.00 88.06 92 ILE A O 1
ATOM 765 N N . ASP A 1 93 ? -1.843 5.932 9.926 1.00 92.31 93 ASP A N 1
ATOM 766 C CA . ASP A 1 93 ? -0.734 6.469 9.145 1.00 92.31 93 ASP A CA 1
ATOM 767 C C . ASP A 1 93 ? 0.210 5.338 8.741 1.00 92.31 93 ASP A C 1
ATOM 769 O O . ASP A 1 93 ? 0.532 4.454 9.544 1.00 92.31 93 ASP A O 1
ATOM 773 N N . GLY A 1 94 ? 0.672 5.382 7.496 1.00 93.31 94 GLY A N 1
ATOM 774 C CA . GLY A 1 94 ? 1.566 4.371 6.958 1.00 93.31 94 GLY A CA 1
ATOM 775 C C . GLY A 1 94 ? 2.419 4.876 5.811 1.00 93.31 94 GLY A C 1
ATOM 776 O O . GLY A 1 94 ? 2.218 5.967 5.279 1.00 93.31 94 GLY A O 1
ATOM 777 N N . VAL A 1 95 ? 3.401 4.066 5.438 1.00 97.19 95 VAL A N 1
ATOM 778 C CA . VAL A 1 95 ? 4.269 4.324 4.294 1.00 97.19 95 VAL A CA 1
ATOM 779 C C . VAL A 1 95 ? 4.249 3.124 3.364 1.00 97.19 95 VAL A C 1
ATOM 781 O O . VAL A 1 95 ? 4.506 2.003 3.797 1.00 97.19 95 VAL A O 1
ATOM 784 N N . SER A 1 96 ? 4.008 3.352 2.078 1.00 97.94 96 SER A N 1
ATOM 785 C CA . SER A 1 96 ? 4.198 2.337 1.039 1.00 97.94 96 SER A CA 1
ATOM 786 C C . SER A 1 96 ? 5.561 2.502 0.386 1.00 97.94 96 SER A C 1
ATOM 788 O O . SER A 1 96 ? 5.935 3.611 0.009 1.00 97.94 96 SER A O 1
ATOM 790 N N . ARG A 1 97 ? 6.273 1.397 0.164 1.00 98.38 97 ARG A N 1
ATOM 791 C CA . ARG A 1 97 ? 7.373 1.308 -0.804 1.00 98.38 97 ARG A CA 1
ATOM 792 C C . ARG A 1 97 ? 6.836 0.683 -2.087 1.00 98.38 97 ARG A C 1
ATOM 794 O O . ARG A 1 97 ? 6.395 -0.465 -2.061 1.00 98.38 97 ARG A O 1
ATOM 801 N N . VAL A 1 98 ? 6.922 1.408 -3.197 1.00 98.38 98 VAL A N 1
ATOM 802 C CA . VAL A 1 98 ? 6.323 1.012 -4.479 1.00 98.38 98 VAL A CA 1
ATOM 803 C C . VAL A 1 98 ? 7.378 1.002 -5.573 1.00 98.38 98 VAL A C 1
ATOM 805 O O . VAL A 1 98 ? 8.056 2.006 -5.795 1.00 98.38 98 VAL A O 1
ATOM 808 N N . ARG A 1 99 ? 7.509 -0.131 -6.267 1.00 98.44 99 ARG A N 1
ATOM 809 C CA . ARG A 1 99 ? 8.399 -0.303 -7.418 1.00 98.44 99 ARG A CA 1
ATOM 810 C C . ARG A 1 99 ? 7.588 -0.533 -8.687 1.00 98.44 99 ARG A C 1
ATOM 812 O O . ARG A 1 99 ? 6.696 -1.378 -8.698 1.00 98.44 99 ARG A O 1
ATOM 819 N N . PHE A 1 100 ? 7.946 0.183 -9.744 1.00 98.12 100 PHE A N 1
ATOM 820 C CA . PHE A 1 100 ? 7.402 0.016 -11.087 1.00 98.12 100 PHE A CA 1
ATOM 821 C C . PHE A 1 100 ? 8.325 -0.859 -11.951 1.00 98.12 100 PHE A C 1
ATOM 823 O O . PHE A 1 100 ? 9.543 -0.852 -11.769 1.00 98.12 100 PHE A O 1
ATOM 830 N N . ASP A 1 101 ? 7.746 -1.616 -12.878 1.00 97.19 101 ASP A N 1
ATOM 831 C CA . ASP A 1 101 ? 8.464 -2.359 -13.912 1.00 97.19 101 ASP A CA 1
ATOM 832 C C . ASP A 1 101 ? 8.716 -1.501 -15.167 1.00 97.19 101 ASP A C 1
ATOM 834 O O . ASP A 1 101 ? 8.370 -0.320 -15.232 1.00 97.19 101 ASP A O 1
ATOM 838 N N . ALA A 1 102 ? 9.316 -2.113 -16.193 1.00 95.12 102 ALA A N 1
ATOM 839 C CA . ALA A 1 102 ? 9.590 -1.464 -17.476 1.00 95.12 102 ALA A CA 1
ATOM 840 C C . ALA A 1 102 ? 8.325 -1.088 -18.279 1.00 95.12 102 ALA A C 1
ATOM 842 O O . ALA A 1 102 ? 8.430 -0.346 -19.252 1.00 95.12 102 ALA A O 1
ATOM 843 N N . ASN A 1 103 ? 7.147 -1.591 -17.891 1.00 95.75 103 ASN A N 1
ATOM 844 C CA . ASN A 1 103 ? 5.854 -1.266 -18.496 1.00 95.75 103 ASN A CA 1
ATOM 845 C C . ASN A 1 103 ? 5.087 -0.205 -17.686 1.00 95.75 103 ASN A C 1
ATOM 847 O O . ASN A 1 103 ? 3.894 0.000 -17.925 1.00 95.75 103 ASN A O 1
ATOM 851 N N . ASP A 1 104 ? 5.738 0.449 -16.716 1.00 96.19 104 ASP A N 1
ATOM 852 C CA . ASP A 1 104 ? 5.118 1.413 -15.803 1.00 96.19 104 ASP A CA 1
ATOM 853 C C . ASP A 1 104 ? 3.957 0.825 -14.975 1.00 96.19 104 ASP A C 1
ATOM 855 O O . ASP A 1 104 ? 3.032 1.540 -14.560 1.00 96.19 104 ASP A O 1
ATOM 859 N N . LEU A 1 105 ? 4.003 -0.482 -14.707 1.00 97.81 105 LEU A N 1
ATOM 860 C CA . LEU A 1 105 ? 3.093 -1.183 -13.807 1.00 97.81 105 LEU A CA 1
ATOM 861 C C . LEU A 1 105 ? 3.790 -1.476 -12.480 1.00 97.81 105 LEU A C 1
ATOM 863 O O . LEU A 1 105 ? 4.993 -1.708 -12.427 1.00 97.81 105 LEU A O 1
ATOM 867 N N . VAL A 1 106 ? 3.042 -1.477 -11.381 1.00 98.44 106 VAL A N 1
ATOM 868 C CA . VAL A 1 106 ? 3.582 -1.786 -10.054 1.00 98.44 106 VAL A CA 1
ATOM 869 C C . VAL A 1 106 ? 3.957 -3.262 -9.984 1.00 98.44 106 VAL A C 1
ATOM 871 O O . VAL A 1 106 ? 3.082 -4.120 -10.073 1.00 98.44 106 VAL A O 1
ATOM 874 N N . SER A 1 107 ? 5.241 -3.556 -9.796 1.00 98.50 107 SER A N 1
ATOM 875 C CA . SER A 1 107 ? 5.762 -4.916 -9.620 1.00 98.50 107 SER A CA 1
ATOM 876 C C . SER A 1 107 ? 5.897 -5.303 -8.147 1.00 98.50 107 SER A C 1
ATOM 878 O O . SER A 1 107 ? 5.748 -6.470 -7.795 1.00 98.50 107 SER A O 1
ATOM 880 N N . GLU A 1 108 ? 6.161 -4.334 -7.268 1.00 98.56 108 GLU A N 1
ATOM 881 C CA . GLU A 1 108 ? 6.194 -4.538 -5.817 1.00 98.56 108 GLU A CA 1
ATOM 882 C C . GLU A 1 108 ? 5.486 -3.393 -5.100 1.00 98.56 108 GLU A C 1
ATOM 884 O O . GLU A 1 108 ? 5.759 -2.220 -5.360 1.00 98.56 108 GLU A O 1
ATOM 889 N N . HIS A 1 109 ? 4.648 -3.752 -4.136 1.00 98.50 109 HIS A N 1
ATOM 890 C CA . HIS A 1 109 ? 4.008 -2.847 -3.193 1.00 98.50 109 HIS A CA 1
ATOM 891 C C . HIS A 1 109 ? 4.192 -3.408 -1.788 1.00 98.50 109 HIS A C 1
ATOM 893 O O . HIS A 1 109 ? 3.727 -4.509 -1.505 1.00 98.50 109 HIS A O 1
ATOM 899 N N . SER A 1 110 ? 4.845 -2.654 -0.907 1.00 98.06 110 SER A N 1
ATOM 900 C CA . SER A 1 110 ? 5.013 -3.028 0.501 1.00 98.06 110 SER A CA 1
ATOM 901 C C . SER A 1 110 ? 4.526 -1.914 1.416 1.00 98.06 110 SER A C 1
ATOM 903 O O . SER A 1 110 ? 5.123 -0.839 1.428 1.00 98.06 110 SER A O 1
ATOM 905 N N . ASP A 1 111 ? 3.499 -2.193 2.210 1.00 95.00 111 ASP A N 1
ATOM 906 C CA . ASP A 1 111 ? 2.930 -1.289 3.201 1.00 95.00 111 ASP A CA 1
ATOM 907 C C . ASP A 1 111 ? 3.540 -1.498 4.585 1.00 95.00 111 ASP A C 1
ATOM 909 O O . ASP A 1 111 ? 3.558 -2.600 5.138 1.00 95.00 111 ASP A O 1
ATOM 913 N N . TYR A 1 112 ? 4.005 -0.393 5.160 1.00 93.12 112 TYR A N 1
ATOM 914 C CA . TYR A 1 112 ? 4.563 -0.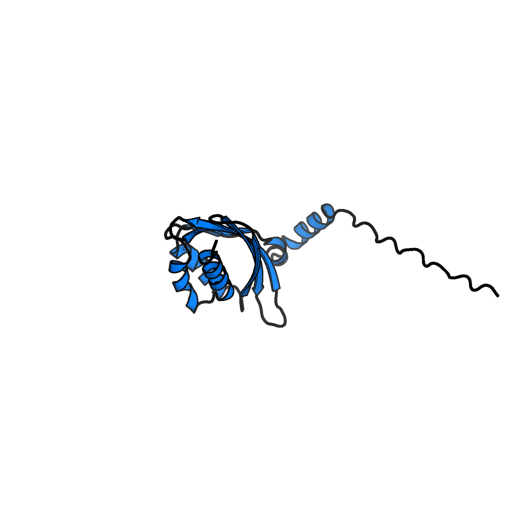306 6.499 1.00 93.12 112 TYR A CA 1
ATOM 915 C C . TYR A 1 112 ? 3.686 0.609 7.346 1.00 93.12 112 TYR A C 1
ATOM 917 O O . TYR A 1 112 ? 3.670 1.825 7.165 1.00 93.12 112 TYR A O 1
ATOM 925 N N . TRP A 1 113 ? 2.964 0.024 8.288 1.00 88.00 113 TRP A N 1
ATOM 926 C CA . TRP A 1 113 ? 2.146 0.738 9.263 1.00 88.00 113 TRP A CA 1
ATOM 927 C C . TRP A 1 113 ? 2.046 -0.097 10.542 1.00 88.00 113 TRP A C 1
ATOM 929 O O . TRP A 1 113 ? 2.382 -1.283 10.530 1.00 88.00 113 TRP A O 1
ATOM 939 N N . ASP A 1 114 ? 1.655 0.522 11.658 1.00 80.50 114 ASP A N 1
ATOM 940 C CA . ASP A 1 114 ? 1.598 -0.152 12.961 1.00 80.50 114 ASP A CA 1
ATOM 941 C C . ASP A 1 114 ? 0.216 -0.792 13.212 1.00 80.50 114 ASP A C 1
ATOM 943 O O . ASP A 1 114 ? -0.719 -0.087 13.604 1.00 80.50 114 ASP A O 1
ATOM 947 N N . PRO A 1 115 ? 0.056 -2.125 13.079 1.00 65.94 115 PRO A N 1
ATOM 948 C CA . PRO A 1 115 ? -1.199 -2.793 13.420 1.00 65.94 115 PRO A CA 1
ATOM 949 C C . PRO A 1 115 ? -1.487 -2.765 14.929 1.00 65.94 115 PRO A C 1
ATOM 951 O O . PRO A 1 115 ? -2.623 -2.999 15.355 1.00 65.94 115 PRO A O 1
ATOM 954 N N . ALA A 1 116 ? -0.487 -2.475 15.769 1.00 59.31 116 ALA A N 1
ATOM 955 C CA . ALA A 1 116 ? -0.599 -2.574 17.215 1.00 59.31 116 ALA A CA 1
ATOM 956 C C . ALA A 1 116 ? -1.411 -1.470 17.871 1.00 59.31 116 ALA A C 1
ATOM 958 O O . ALA A 1 116 ? -1.976 -1.710 18.939 1.00 59.31 116 ALA A O 1
ATOM 959 N N . GLN A 1 117 ? -1.487 -0.280 17.276 1.00 55.25 117 GLN A N 1
ATOM 960 C CA . GLN A 1 117 ? -2.337 0.784 17.810 1.00 55.25 117 GLN A CA 1
ATOM 961 C C . GLN A 1 117 ? -3.833 0.499 17.635 1.00 55.25 117 GLN A C 1
ATOM 963 O O . GLN A 1 117 ? -4.606 0.915 18.488 1.00 55.25 117 GLN A O 1
ATOM 968 N N . GLN A 1 118 ? -4.256 -0.224 16.592 1.00 54.28 118 GLN A N 1
ATOM 969 C CA . GLN A 1 118 ? -5.689 -0.358 16.272 1.00 54.28 118 GLN A CA 1
ATOM 970 C C . GLN A 1 118 ? -6.232 -1.793 16.335 1.00 54.28 118 GLN A C 1
ATOM 972 O O . GLN A 1 118 ? -7.419 -1.972 16.609 1.00 54.28 118 GLN A O 1
ATOM 977 N N . VAL A 1 119 ? -5.396 -2.819 16.133 1.00 52.97 119 VAL A N 1
ATOM 978 C CA . VAL A 1 119 ? -5.830 -4.230 16.134 1.00 52.97 119 VAL A CA 1
ATOM 979 C C . VAL A 1 119 ? -5.507 -4.923 17.456 1.00 52.97 119 VAL A C 1
ATOM 981 O O . VAL A 1 119 ? -6.389 -5.545 18.047 1.00 52.97 119 VAL A O 1
ATOM 984 N N . TYR A 1 120 ? -4.289 -4.779 17.994 1.00 51.69 120 TYR A N 1
ATOM 985 C CA . TYR A 1 120 ? -3.928 -5.478 19.238 1.00 51.69 120 TYR A CA 1
ATOM 986 C C . TYR A 1 120 ? -4.600 -4.909 20.496 1.00 51.69 120 TYR A C 1
ATOM 988 O O . TYR A 1 120 ? -4.818 -5.660 21.446 1.00 51.69 120 TYR A O 1
ATOM 996 N N . GLU A 1 121 ? -4.989 -3.630 20.515 1.00 52.72 121 GLU A N 1
ATOM 997 C CA . GLU A 1 121 ? -5.762 -3.061 21.634 1.00 52.72 121 GLU A CA 1
ATOM 998 C C . GLU A 1 121 ? -7.189 -3.628 21.714 1.00 52.72 121 GLU A C 1
ATOM 1000 O O . GLU A 1 121 ? -7.780 -3.651 22.793 1.00 52.72 121 GLU A O 1
ATOM 1005 N N . ARG A 1 122 ? -7.719 -4.150 20.599 1.00 48.59 122 ARG A N 1
ATOM 1006 C CA . ARG A 1 122 ? -9.025 -4.824 20.544 1.00 48.59 122 ARG A CA 1
ATOM 1007 C C . ARG A 1 122 ? -8.955 -6.321 20.857 1.00 48.59 122 ARG A C 1
ATOM 1009 O O . ARG A 1 122 ? -10.000 -6.946 21.004 1.00 48.59 122 ARG A O 1
ATOM 1016 N N . ILE A 1 123 ? -7.757 -6.894 21.015 1.00 48.25 123 ILE A N 1
ATOM 1017 C CA . ILE A 1 123 ? -7.580 -8.265 21.509 1.00 48.25 123 ILE A CA 1
ATOM 1018 C C . ILE A 1 123 ? -7.421 -8.194 23.038 1.00 48.25 123 ILE A C 1
ATOM 1020 O O . ILE A 1 123 ? -6.365 -7.772 23.521 1.00 48.25 123 ILE A O 1
ATOM 1024 N N . PRO A 1 124 ? -8.431 -8.616 23.826 1.00 46.06 124 PRO A N 1
ATOM 1025 C CA . PRO A 1 124 ? -8.516 -8.330 25.263 1.00 46.06 124 PRO A CA 1
ATOM 1026 C C . PRO A 1 124 ? -7.344 -8.868 26.105 1.00 46.06 124 PRO A C 1
ATOM 1028 O O . PRO A 1 124 ? -7.114 -8.373 27.206 1.00 46.06 124 PRO A O 1
ATOM 1031 N N . LEU A 1 125 ? -6.558 -9.823 25.593 1.00 53.28 125 LEU A N 1
ATOM 1032 C CA . LEU A 1 125 ? -5.356 -10.331 26.266 1.00 53.28 125 LEU A CA 1
ATOM 1033 C C . LEU A 1 125 ? -4.056 -9.572 25.942 1.00 53.28 125 LE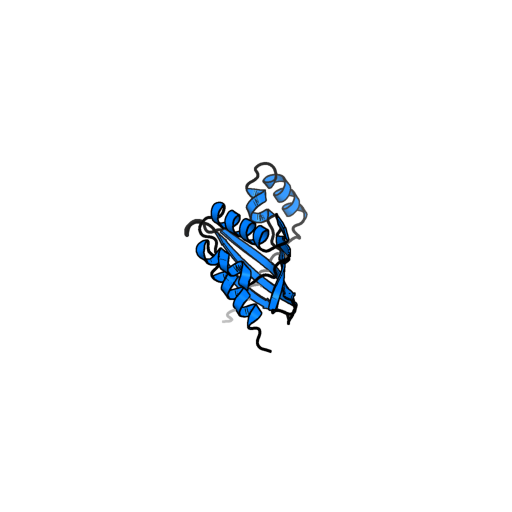U A C 1
ATOM 1035 O O . LEU A 1 125 ? -3.143 -9.568 26.767 1.00 53.28 125 LEU A O 1
ATOM 1039 N N . LEU A 1 126 ? -3.934 -8.945 24.768 1.00 47.16 126 LEU A N 1
ATOM 1040 C CA . LEU A 1 126 ? -2.674 -8.320 24.328 1.00 47.16 126 LEU A CA 1
ATOM 1041 C C . LEU A 1 126 ? -2.570 -6.841 24.718 1.00 47.16 126 LEU A C 1
ATOM 1043 O O . LEU A 1 126 ? -1.461 -6.333 24.907 1.00 47.16 126 LEU A O 1
ATOM 1047 N N . GLY A 1 127 ? -3.705 -6.165 24.918 1.00 55.72 127 GLY A N 1
ATOM 1048 C CA . GLY A 1 127 ? -3.755 -4.760 25.334 1.00 55.72 127 GLY A C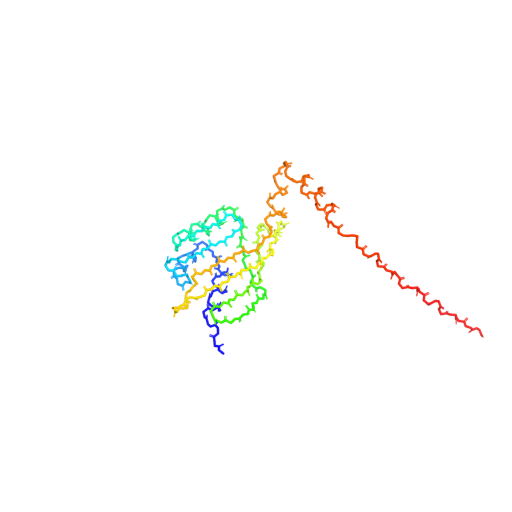A 1
ATOM 1049 C C . GLY A 1 127 ? -2.934 -4.442 26.600 1.00 55.72 127 GLY A C 1
ATOM 1050 O O . GLY A 1 127 ? -2.081 -3.548 26.555 1.00 55.72 127 GLY A O 1
ATOM 1051 N N . PRO A 1 128 ? -3.104 -5.169 27.725 1.00 61.44 128 PRO A N 1
ATOM 1052 C CA . PRO A 1 128 ? -2.359 -4.901 28.960 1.00 61.44 128 PRO A CA 1
ATOM 1053 C C . PRO A 1 128 ? -0.842 -5.110 28.820 1.00 61.44 128 PRO A C 1
ATOM 1055 O O . PRO A 1 128 ? -0.056 -4.318 29.349 1.00 61.44 128 PRO A O 1
ATOM 1058 N N . LEU A 1 129 ? -0.427 -6.140 28.073 1.00 55.00 129 LEU A N 1
ATOM 1059 C CA . LEU A 1 129 ? 0.980 -6.475 27.838 1.00 55.00 129 LEU A CA 1
ATOM 1060 C C . LEU A 1 129 ? 1.678 -5.397 26.999 1.00 55.00 129 LEU A C 1
ATOM 1062 O O . LEU A 1 129 ? 2.733 -4.892 27.388 1.00 55.00 129 LEU A O 1
ATOM 1066 N N . LEU A 1 130 ? 1.058 -4.976 25.892 1.00 59.59 130 LEU A N 1
ATOM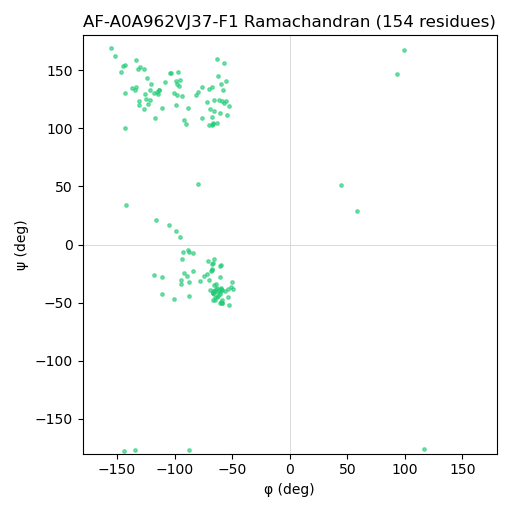 1067 C CA . LEU A 1 130 ? 1.584 -3.902 25.047 1.00 59.59 130 LEU A CA 1
ATOM 1068 C C . LEU A 1 130 ? 1.644 -2.567 25.795 1.00 59.59 130 LEU A C 1
ATOM 1070 O O . LEU A 1 130 ? 2.618 -1.825 25.657 1.00 59.59 130 LEU A O 1
ATOM 1074 N N . ARG A 1 131 ? 0.658 -2.272 26.654 1.00 63.25 131 ARG A N 1
ATOM 1075 C CA . ARG A 1 131 ? 0.666 -1.069 27.503 1.00 63.25 131 ARG A CA 1
ATOM 1076 C C . ARG A 1 131 ? 1.832 -1.075 28.495 1.00 63.25 131 ARG A C 1
ATOM 1078 O O . ARG A 1 131 ? 2.470 -0.039 28.689 1.00 63.25 131 ARG A O 1
ATOM 1085 N N . ALA A 1 132 ? 2.140 -2.228 29.091 1.00 67.56 132 ALA A N 1
ATOM 1086 C CA . ALA A 1 132 ? 3.274 -2.385 30.000 1.00 67.56 132 ALA A CA 1
ATOM 1087 C C . ALA A 1 132 ? 4.623 -2.221 29.277 1.00 67.56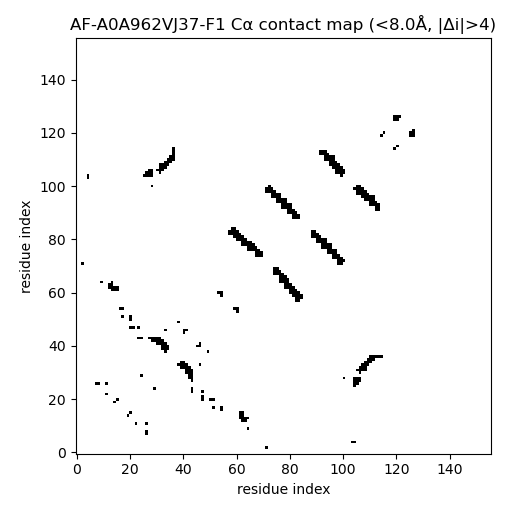 132 ALA A C 1
ATOM 1089 O O . ALA A 1 132 ? 5.505 -1.524 29.783 1.00 67.56 132 ALA A O 1
ATOM 1090 N N . VAL A 1 133 ? 4.767 -2.790 28.075 1.00 64.50 133 VAL A N 1
ATOM 1091 C CA . VAL A 1 133 ? 5.971 -2.624 27.243 1.00 64.50 133 VAL A CA 1
ATOM 1092 C C . VAL A 1 133 ? 6.142 -1.165 26.812 1.00 64.50 133 VAL A C 1
ATOM 1094 O O . VAL A 1 133 ? 7.206 -0.591 27.038 1.00 64.50 133 VAL A O 1
ATOM 1097 N N . ARG A 1 134 ? 5.087 -0.506 26.306 1.00 64.62 134 ARG A N 1
ATOM 1098 C CA . ARG A 1 134 ? 5.120 0.930 25.961 1.00 64.62 134 ARG A CA 1
ATOM 1099 C C . ARG A 1 134 ? 5.523 1.797 27.157 1.00 64.62 134 ARG A C 1
ATOM 1101 O O . ARG A 1 134 ? 6.290 2.737 26.987 1.00 64.62 134 ARG A O 1
ATOM 1108 N N . LYS A 1 135 ? 5.046 1.485 28.369 1.00 69.12 135 LYS A N 1
ATOM 1109 C CA . LYS A 1 135 ? 5.421 2.218 29.592 1.00 69.12 135 LYS A CA 1
ATOM 1110 C C . LYS A 1 135 ? 6.904 2.056 29.943 1.00 69.12 135 LYS A C 1
ATOM 1112 O O . LYS A 1 135 ? 7.497 3.001 30.445 1.00 69.12 135 LYS A O 1
ATOM 1117 N N . ARG A 1 136 ? 7.496 0.886 29.681 1.00 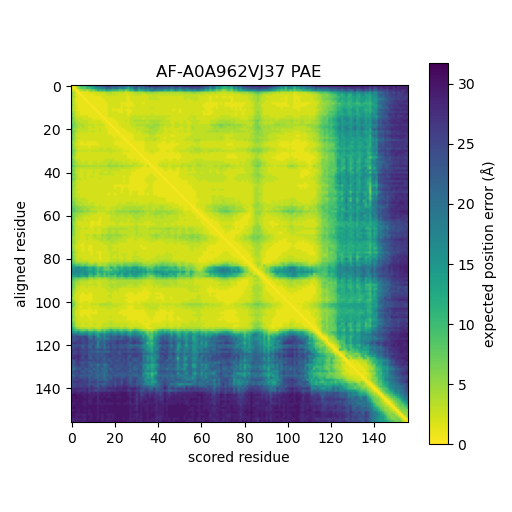68.94 136 ARG A N 1
ATOM 1118 C CA . ARG A 1 136 ? 8.924 0.619 29.929 1.00 68.94 136 ARG A CA 1
ATOM 1119 C C . ARG A 1 136 ? 9.845 1.225 28.871 1.00 68.94 136 ARG A C 1
ATOM 1121 O O . ARG A 1 136 ? 10.968 1.576 29.200 1.00 68.94 136 ARG A O 1
ATOM 1128 N N . LEU A 1 137 ? 9.379 1.334 27.626 1.00 68.19 137 LEU A N 1
ATOM 1129 C CA . LEU A 1 137 ? 10.173 1.834 26.498 1.00 68.19 137 LEU A CA 1
ATOM 1130 C C . LEU A 1 137 ? 10.003 3.339 26.235 1.00 68.19 137 LEU A C 1
ATOM 1132 O O . LEU A 1 137 ? 10.781 3.912 25.477 1.00 68.19 137 LEU A O 1
ATOM 1136 N N . ARG A 1 138 ? 9.004 3.999 26.838 1.00 70.75 138 ARG A N 1
ATOM 1137 C CA . ARG A 1 138 ? 8.867 5.461 26.762 1.00 70.75 138 ARG A CA 1
ATOM 1138 C C . ARG A 1 138 ? 10.036 6.125 27.485 1.00 70.75 138 ARG A C 1
ATOM 1140 O O . ARG A 1 138 ? 10.149 6.027 28.704 1.00 70.75 138 ARG A O 1
ATOM 1147 N N . ALA A 1 139 ? 10.865 6.838 26.728 1.00 62.91 139 ALA A N 1
ATOM 1148 C CA . ALA A 1 139 ? 11.869 7.725 27.294 1.00 62.91 139 ALA A CA 1
ATOM 1149 C C . ALA A 1 139 ? 11.187 8.846 28.111 1.00 62.91 139 ALA A C 1
ATOM 1151 O O . ALA A 1 139 ? 10.102 9.302 27.725 1.00 62.91 139 ALA A O 1
ATOM 1152 N N . PRO A 1 140 ? 11.790 9.304 29.224 1.00 66.38 140 PRO A N 1
ATOM 1153 C CA . PRO A 1 140 ? 11.304 10.470 29.952 1.00 66.38 140 PRO A CA 1
ATOM 1154 C C . PRO A 1 140 ? 11.225 11.669 29.003 1.00 66.38 140 PRO A C 1
ATOM 1156 O O . PRO A 1 140 ? 12.218 12.022 28.368 1.00 66.38 140 PRO A O 1
ATOM 1159 N N . GLN A 1 141 ? 10.051 12.289 28.883 1.00 55.66 141 GLN A N 1
ATOM 1160 C CA . GLN A 1 141 ? 9.961 13.567 28.184 1.00 55.66 141 GLN A CA 1
ATOM 1161 C C . GLN A 1 141 ? 10.640 14.641 29.044 1.00 55.66 141 GLN A C 1
ATOM 1163 O O . GLN A 1 141 ? 10.370 14.693 30.248 1.00 55.66 141 GLN A O 1
ATOM 1168 N N . PRO A 1 142 ? 11.492 15.505 28.468 1.00 61.22 142 PRO A N 1
ATOM 1169 C CA . PRO A 1 142 ? 11.979 16.677 29.177 1.00 61.22 142 PRO A CA 1
ATOM 1170 C C . PRO A 1 142 ? 10.772 17.523 29.587 1.00 61.22 142 PRO A C 1
ATOM 1172 O O . PRO A 1 142 ? 9.958 17.898 28.742 1.00 61.22 142 PRO A O 1
ATOM 1175 N N . THR A 1 143 ? 10.626 17.803 30.880 1.00 61.31 143 THR A N 1
ATOM 1176 C CA . THR A 1 143 ? 9.646 18.778 31.361 1.00 61.31 143 THR A CA 1
ATOM 1177 C C . THR A 1 143 ? 9.937 20.108 30.683 1.00 61.31 143 THR A C 1
ATOM 1179 O O . THR A 1 143 ? 11.053 20.614 30.799 1.00 61.31 143 THR A O 1
ATOM 1182 N N . ALA A 1 144 ? 8.958 20.657 29.962 1.00 56.28 144 ALA A N 1
ATOM 1183 C CA . ALA A 1 144 ? 9.062 21.994 29.403 1.00 56.28 144 ALA A CA 1
ATOM 1184 C C . ALA A 1 144 ? 9.384 22.971 30.543 1.00 56.28 144 ALA A C 1
ATOM 1186 O O . ALA A 1 144 ? 8.571 23.182 31.442 1.00 56.28 144 ALA A O 1
ATOM 1187 N N . THR A 1 145 ? 10.597 23.521 30.535 1.00 53.12 145 THR A N 1
ATOM 1188 C CA . THR A 1 145 ? 10.993 24.586 31.450 1.00 53.12 145 THR A CA 1
ATOM 1189 C C . THR A 1 145 ? 10.166 25.812 31.099 1.00 53.12 145 THR A C 1
ATOM 1191 O O . THR A 1 145 ? 10.417 26.461 30.086 1.00 53.12 145 THR A O 1
ATOM 1194 N N . THR A 1 146 ? 9.153 26.111 31.911 1.00 52.66 146 THR A N 1
ATOM 1195 C CA . THR A 1 146 ? 8.442 27.390 31.868 1.00 52.66 146 THR A CA 1
ATOM 1196 C C . THR A 1 146 ? 9.483 28.512 31.961 1.00 52.66 146 THR A C 1
ATOM 1198 O O . THR A 1 146 ? 10.216 28.554 32.954 1.00 52.66 146 THR A O 1
ATOM 1201 N N . PRO A 1 147 ? 9.604 29.404 30.961 1.00 55.19 147 PRO A N 1
ATOM 1202 C CA . PRO A 1 147 ? 10.518 30.534 31.054 1.00 55.19 147 PRO A CA 1
ATOM 1203 C C . PRO A 1 147 ? 10.136 31.403 32.262 1.00 55.19 147 PRO A C 1
ATOM 1205 O O . PRO A 1 147 ? 8.941 31.630 32.481 1.00 55.19 147 PRO A O 1
ATOM 1208 N N . PRO A 1 148 ? 11.101 31.897 33.057 1.00 55.41 148 PRO A N 1
ATOM 1209 C CA . PRO A 1 148 ? 10.794 32.789 34.164 1.00 55.41 148 PRO A CA 1
ATOM 1210 C C . PRO A 1 148 ? 10.131 34.062 33.628 1.00 55.41 148 PRO A C 1
ATOM 1212 O O . PRO A 1 148 ? 10.674 34.745 32.759 1.00 55.41 148 PRO A O 1
ATOM 1215 N N . GLN A 1 149 ? 8.944 34.373 34.153 1.00 49.44 149 GLN A N 1
ATOM 1216 C CA . GLN A 1 149 ? 8.261 35.635 33.892 1.00 49.44 149 GLN A CA 1
ATOM 1217 C C . GLN A 1 149 ? 9.147 36.780 34.389 1.00 49.44 149 GLN A C 1
ATOM 1219 O O . GLN A 1 149 ? 9.388 36.924 35.587 1.00 49.44 149 GLN A O 1
ATOM 1224 N N . THR A 1 150 ? 9.651 37.588 33.460 1.00 51.75 150 THR A N 1
ATOM 1225 C CA . THR A 1 150 ? 10.363 38.825 33.773 1.00 51.75 150 THR A CA 1
ATOM 1226 C C . THR A 1 150 ? 9.358 39.798 34.382 1.00 51.75 150 THR A C 1
ATOM 1228 O O . THR A 1 150 ? 8.529 40.366 33.676 1.00 51.75 150 THR A O 1
ATOM 1231 N N . GLN A 1 151 ? 9.387 39.965 35.704 1.00 48.69 151 GLN A N 1
ATOM 1232 C CA . GLN A 1 151 ? 8.649 41.038 36.359 1.00 48.69 151 GLN A CA 1
ATOM 1233 C C . GLN A 1 151 ? 9.295 42.365 35.953 1.00 48.69 151 GLN A C 1
ATOM 1235 O O . GLN A 1 151 ? 10.429 42.665 36.324 1.00 48.69 151 GLN A O 1
ATOM 1240 N N . SER A 1 152 ? 8.581 43.144 35.144 1.00 47.47 152 SER A N 1
ATOM 1241 C CA . SER A 1 152 ? 8.921 44.530 34.850 1.00 47.47 152 SER A CA 1
ATOM 1242 C C . SER A 1 152 ? 8.750 45.356 36.125 1.00 47.47 152 SER A C 1
ATOM 1244 O O . SER A 1 152 ? 7.634 45.655 36.542 1.00 47.47 152 SER A O 1
ATOM 1246 N N . THR A 1 153 ? 9.864 45.715 36.758 1.00 52.38 153 THR A N 1
ATOM 1247 C CA . THR A 1 153 ? 9.904 46.728 37.814 1.00 52.38 153 THR A CA 1
ATOM 1248 C C . THR A 1 153 ? 9.488 48.073 37.224 1.00 52.38 153 THR A C 1
ATOM 1250 O O . THR A 1 153 ? 10.257 48.721 36.518 1.00 52.38 153 THR A O 1
ATOM 1253 N N . THR A 1 154 ? 8.266 48.508 37.521 1.00 49.72 154 THR A N 1
ATOM 1254 C CA . THR A 1 154 ? 7.857 49.909 37.399 1.00 49.72 154 THR A CA 1
ATOM 1255 C C . THR A 1 154 ? 8.570 50.704 38.494 1.00 49.72 154 THR A C 1
ATOM 1257 O O . THR A 1 154 ? 8.199 50.630 39.665 1.00 49.72 154 THR A O 1
ATOM 1260 N N . GLN A 1 155 ? 9.626 51.432 38.127 1.00 54.94 155 GLN A N 1
ATOM 1261 C CA . GLN A 1 155 ? 10.209 52.475 38.972 1.00 54.94 155 GLN A CA 1
ATOM 1262 C C . GLN A 1 155 ? 9.319 53.726 38.940 1.00 54.94 155 GLN A C 1
ATOM 1264 O O . GLN A 1 155 ? 8.824 54.117 37.883 1.00 54.94 155 GLN A O 1
ATOM 1269 N N . ARG A 1 156 ? 9.100 54.281 40.136 1.00 52.31 156 ARG A N 1
ATOM 1270 C CA . ARG A 1 156 ? 8.544 55.614 40.399 1.00 52.31 156 ARG A CA 1
ATOM 1271 C C . ARG A 1 156 ? 9.525 56.711 40.013 1.00 52.31 156 ARG A C 1
ATOM 1273 O O . ARG A 1 156 ? 10.741 56.453 40.147 1.00 52.31 156 ARG A O 1
#

Foldseek 3Di:
DDPPLVVVQQVCQQPPDLVSLVCLPVAADQQAWEEEPVDTDTGSVVVSVVSNVCNVPFAPWGKDFDDWDDDPQWIKTWIWIWTDDPVDIDIWIWIWIFGADPVSHTRYIYIGTDCCVPPQCVVVVRVVVVVVVCVVPDDDDPDPPDPDDPPPDDDD

Radius of gyration: 21.86 Å; Cα contacts (8 Å, |Δi|>4): 222; chains: 1; bounding box: 31×68×59 Å

Solvent-accessible surface area (backbone atoms only — not comparable to full-atom values): 9068 Å² total; per-residue (Å²): 132,86,61,58,55,57,52,52,48,50,52,46,51,54,62,53,48,86,86,46,50,74,54,49,70,78,42,36,30,75,71,18,34,42,33,44,92,89,47,79,43,64,20,51,71,51,51,45,50,53,55,54,49,46,66,72,74,41,48,73,60,42,43,43,79,78,45,77,49,77,53,93,53,43,39,40,33,38,33,38,40,36,30,41,57,91,94,63,59,45,77,45,63,35,36,36,44,40,31,43,46,100,82,60,19,33,40,36,39,38,45,48,58,71,61,59,78,72,53,38,57,73,37,87,78,47,32,65,55,52,51,54,50,50,64,72,67,55,73,83,74,80,77,80,76,76,77,82,81,81,78,79,80,81,79,131